Protein AF-A0A3C0AFN0-F1 (afdb_monomer)

Radius of gyration: 15.26 Å; Cα contacts (8 Å, |Δi|>4): 32; chains: 1; bounding box: 46×26×33 Å

Secondary structure (DSSP, 8-state):
--------GGGSPPPPPSSS-SSTT-S-SS---HHHHHHHHHHHHHHHHHHHHH-TT-HHHHHHHHHHHHHTT-

Mean predicted aligned error: 9.1 Å

Sequence (74 aa):
NWQAGFLPAQHQGTRFRSTGSPVLNLKPDYEQPSAVTQLERDLITRLDRIHQRKRAHHHQLEARLASYALAARM

Solvent-accessible surface area (backbone atoms only — not comparable to full-atom values): 4689 Å² total; per-residue (Å²): 131,89,81,75,76,88,70,56,45,68,79,52,74,78,74,68,42,97,68,81,66,44,46,74,79,53,69,75,95,65,94,69,61,67,69,58,56,50,53,50,52,54,52,50,53,52,50,49,54,54,52,43,72,78,41,81,83,45,50,60,59,54,31,53,49,53,48,53,56,50,21,74,72,105

pLDDT: mean 75.35, std 12.92, range [37.22, 92.62]

Foldseek 3Di:
DDDDDDDQLLPDDQQADPDDHRAPPLDDPDDDPPVVLVVVVVVVVVVLVVVCVVCVPPSNSVSVVVSVVVSSVD

Structure (mmCIF, N/CA/C/O backbone):
data_AF-A0A3C0AFN0-F1
#
_entry.id   AF-A0A3C0AFN0-F1
#
loop_
_atom_site.group_PDB
_atom_site.id
_atom_site.type_symbol
_atom_site.label_atom_id
_atom_site.label_alt_id
_atom_site.label_comp_id
_atom_site.label_asym_id
_atom_site.label_entity_id
_atom_site.label_seq_id
_atom_site.pdbx_PDB_ins_code
_atom_site.Cartn_x
_atom_site.Cartn_y
_atom_site.Cartn_z
_atom_site.occupancy
_atom_site.B_iso_or_equiv
_atom_site.auth_seq_id
_atom_site.auth_comp_id
_atom_site.auth_asym_id
_atom_site.auth_atom_id
_atom_site.pdbx_PDB_model_num
ATOM 1 N N . ASN A 1 1 ? 28.683 18.406 -1.380 1.00 41.62 1 ASN A N 1
ATOM 2 C CA . ASN A 1 1 ? 27.384 17.920 -0.862 1.00 41.62 1 ASN A CA 1
ATOM 3 C C . ASN A 1 1 ? 27.171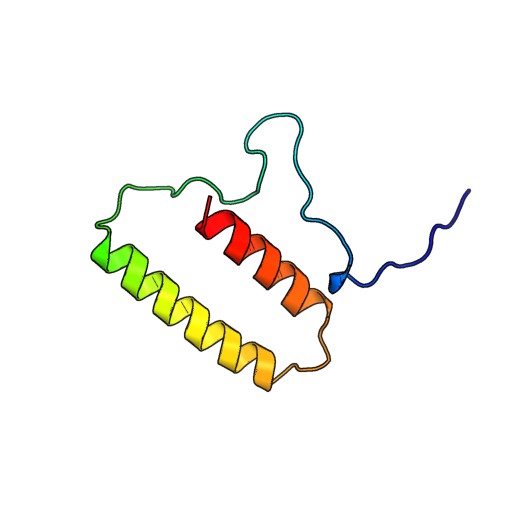 16.498 -1.325 1.00 41.62 1 ASN A C 1
ATOM 5 O O . ASN A 1 1 ? 27.142 16.264 -2.522 1.00 41.62 1 ASN A O 1
ATOM 9 N N . TRP A 1 2 ? 27.162 15.566 -0.374 1.00 37.22 2 TRP A N 1
ATOM 10 C CA . TRP A 1 2 ? 27.199 14.120 -0.572 1.00 37.22 2 TRP A CA 1
ATOM 11 C C . TRP A 1 2 ? 26.009 13.650 -1.417 1.00 37.22 2 TRP A C 1
ATOM 13 O O . TRP A 1 2 ? 24.877 13.588 -0.946 1.00 37.22 2 TRP A O 1
ATOM 23 N N . GLN A 1 3 ? 26.275 13.367 -2.690 1.00 45.09 3 GLN A N 1
ATOM 24 C CA . GLN A 1 3 ? 25.322 12.794 -3.631 1.00 45.09 3 GLN A CA 1
ATOM 25 C C . GLN A 1 3 ? 25.250 11.285 -3.372 1.00 45.09 3 GLN A C 1
ATOM 27 O O . GLN A 1 3 ? 26.037 10.512 -3.909 1.00 45.09 3 GLN A O 1
ATOM 32 N N . ALA A 1 4 ? 24.344 10.871 -2.487 1.00 44.16 4 ALA A N 1
ATOM 33 C CA . ALA A 1 4 ? 24.025 9.461 -2.294 1.00 44.16 4 ALA A CA 1
ATOM 34 C C . ALA A 1 4 ? 23.142 8.975 -3.454 1.00 44.16 4 ALA A C 1
ATOM 36 O O . ALA A 1 4 ? 22.174 9.638 -3.831 1.00 44.16 4 AL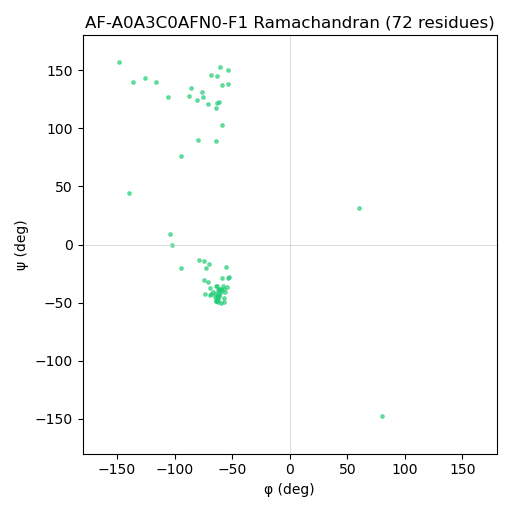A A O 1
ATOM 37 N N . GLY A 1 5 ? 23.529 7.837 -4.030 1.00 48.91 5 GLY A N 1
ATOM 38 C CA . GLY A 1 5 ? 22.977 7.269 -5.253 1.00 48.91 5 GLY A CA 1
ATOM 39 C C . GLY A 1 5 ? 21.460 7.089 -5.247 1.00 48.91 5 GLY A C 1
ATOM 40 O O . GLY A 1 5 ? 20.821 6.867 -4.218 1.00 48.91 5 GLY A O 1
ATOM 41 N N . PHE A 1 6 ? 20.890 7.176 -6.445 1.00 58.22 6 PHE A N 1
ATOM 42 C CA . PHE A 1 6 ? 19.482 6.933 -6.720 1.00 58.22 6 PHE A CA 1
ATOM 43 C C . PHE A 1 6 ? 19.148 5.463 -6.424 1.00 58.22 6 PHE A C 1
ATOM 45 O O . PHE A 1 6 ? 19.273 4.597 -7.286 1.00 58.22 6 PHE A O 1
ATOM 52 N N . LEU A 1 7 ? 18.763 5.163 -5.181 1.00 57.19 7 LEU A N 1
ATOM 53 C CA . LEU A 1 7 ? 18.213 3.860 -4.813 1.00 57.19 7 LEU A CA 1
ATOM 54 C C . LEU A 1 7 ? 16.903 3.663 -5.591 1.00 57.19 7 LEU A C 1
ATOM 56 O O . LEU A 1 7 ? 15.995 4.490 -5.443 1.00 57.19 7 LEU A O 1
ATOM 60 N N . PRO A 1 8 ? 16.778 2.601 -6.412 1.00 59.47 8 PRO A N 1
ATOM 61 C CA . PRO A 1 8 ? 15.531 2.295 -7.095 1.00 59.47 8 PRO A CA 1
ATOM 62 C C . PRO A 1 8 ? 14.401 2.207 -6.071 1.00 59.47 8 PRO A C 1
ATOM 64 O O . PRO A 1 8 ? 14.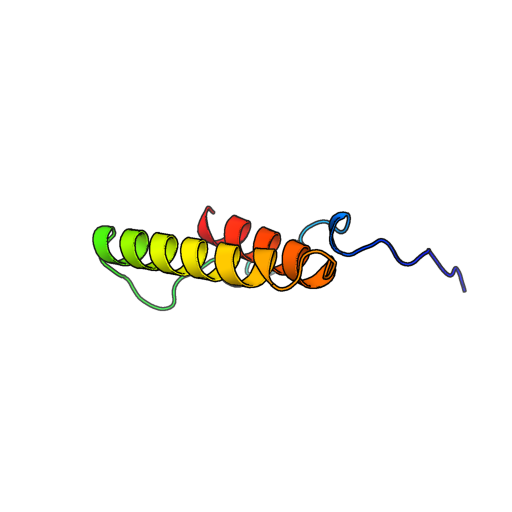582 1.621 -5.005 1.00 59.47 8 PRO A O 1
ATOM 67 N N . ALA A 1 9 ? 13.233 2.764 -6.392 1.00 64.31 9 ALA A N 1
ATOM 68 C CA . ALA A 1 9 ? 12.109 2.860 -5.457 1.00 64.31 9 ALA A CA 1
ATOM 69 C C . ALA A 1 9 ? 11.717 1.510 -4.819 1.00 64.31 9 ALA A C 1
ATOM 71 O O . ALA A 1 9 ? 11.250 1.491 -3.689 1.00 64.31 9 ALA A O 1
ATOM 72 N N . GLN A 1 10 ? 11.963 0.386 -5.501 1.00 59.88 10 GLN A N 1
ATOM 73 C CA . GLN A 1 10 ? 11.752 -0.974 -4.981 1.00 59.88 10 GLN A CA 1
ATOM 74 C C . GLN A 1 10 ? 12.543 -1.289 -3.702 1.00 59.88 10 GLN A C 1
ATOM 76 O O . GLN A 1 10 ? 12.110 -2.109 -2.902 1.00 59.88 10 GLN A O 1
ATOM 81 N N . HIS A 1 11 ? 13.702 -0.654 -3.522 1.00 60.06 11 HIS A N 1
ATOM 82 C CA . HIS A 1 11 ? 14.593 -0.847 -2.378 1.00 60.06 11 HIS A CA 1
ATOM 83 C C . HIS A 1 11 ? 14.475 0.295 -1.358 1.00 60.06 11 HIS A C 1
ATOM 85 O O . HIS A 1 11 ? 15.171 0.297 -0.344 1.00 60.06 11 HIS A O 1
ATOM 91 N N . GLN A 1 12 ? 13.617 1.289 -1.615 1.00 66.19 12 GLN A N 1
ATOM 92 C CA . GLN A 1 12 ? 13.316 2.326 -0.636 1.00 66.19 12 GLN A CA 1
ATOM 93 C C . GLN A 1 12 ? 12.288 1.788 0.358 1.00 66.19 12 GLN A C 1
ATOM 95 O O . GLN A 1 12 ? 11.205 1.354 -0.024 1.00 66.19 12 GLN A O 1
ATOM 100 N N . GLY A 1 13 ? 12.622 1.839 1.647 1.00 63.09 13 GLY A N 1
ATOM 101 C CA . GLY A 1 13 ? 11.667 1.517 2.703 1.00 63.09 13 GLY A CA 1
ATOM 102 C C . GLY A 1 13 ? 10.455 2.454 2.681 1.00 63.09 13 GLY A C 1
ATOM 103 O O . GLY A 1 13 ? 10.545 3.615 2.269 1.00 63.09 13 GLY A O 1
ATOM 104 N N . THR A 1 14 ? 9.315 1.967 3.167 1.00 68.31 14 THR A N 1
ATOM 105 C CA . THR A 1 14 ? 8.132 2.803 3.396 1.00 68.31 14 THR A CA 1
ATOM 106 C C . THR A 1 14 ? 8.479 3.876 4.426 1.00 68.31 14 THR A C 1
ATOM 108 O O . THR A 1 14 ? 8.927 3.561 5.526 1.00 68.31 14 THR A O 1
ATOM 111 N N . ARG A 1 15 ? 8.311 5.159 4.082 1.00 66.75 15 ARG A N 1
ATOM 112 C CA . ARG A 1 15 ? 8.588 6.261 5.015 1.00 66.75 15 ARG A CA 1
ATOM 113 C C . ARG A 1 15 ? 7.631 6.197 6.203 1.00 66.75 15 ARG A C 1
ATOM 115 O O . ARG A 1 15 ? 6.435 6.406 6.025 1.00 66.75 15 ARG A O 1
ATOM 122 N N . PHE A 1 16 ? 8.183 6.001 7.396 1.00 68.38 16 PHE A N 1
ATOM 123 C CA . PHE A 1 16 ? 7.456 6.155 8.649 1.00 68.38 16 PHE A CA 1
ATOM 124 C C . PHE A 1 16 ? 7.528 7.608 9.119 1.00 68.38 16 PHE A C 1
ATOM 126 O O . PHE A 1 16 ? 8.612 8.191 9.190 1.00 68.38 16 PHE A O 1
ATOM 133 N N . ARG A 1 17 ? 6.379 8.218 9.422 1.00 69.62 17 ARG A N 1
ATOM 134 C CA . ARG A 1 17 ? 6.337 9.549 10.049 1.00 69.62 17 ARG A CA 1
ATOM 135 C C . ARG A 1 17 ? 6.447 9.387 11.566 1.00 69.62 17 ARG A C 1
ATOM 137 O O . ARG A 1 17 ? 5.765 8.549 12.143 1.00 69.62 17 ARG A O 1
ATOM 144 N N . SER A 1 18 ? 7.288 10.200 12.206 1.00 63.38 18 SER A N 1
ATOM 145 C CA . SER A 1 18 ? 7.461 10.219 13.669 1.00 63.38 18 SER A CA 1
ATOM 146 C C . SER A 1 18 ? 6.301 10.891 14.411 1.00 63.38 18 SER A C 1
ATOM 148 O O . SER A 1 18 ? 6.178 10.747 15.623 1.00 63.38 18 SER A O 1
ATOM 150 N N . THR A 1 19 ? 5.449 11.626 13.694 1.00 64.06 19 THR A N 1
ATOM 151 C CA . THR A 1 19 ? 4.277 12.321 14.230 1.00 64.06 19 THR A CA 1
ATOM 152 C C . THR A 1 19 ? 3.070 12.111 13.309 1.00 64.06 19 THR A C 1
ATOM 154 O O . THR A 1 19 ? 3.193 12.139 12.080 1.00 64.06 19 THR A O 1
ATOM 157 N N . GLY A 1 20 ? 1.888 11.896 13.894 1.00 71.00 20 GLY A N 1
ATOM 158 C CA . GLY A 1 20 ? 0.657 11.587 13.153 1.00 71.00 20 GLY A CA 1
ATOM 159 C C . GLY A 1 20 ? 0.556 10.116 12.725 1.00 71.00 20 GLY A C 1
ATOM 160 O O . GLY A 1 20 ? 1.013 9.231 13.442 1.00 71.00 20 GLY A O 1
ATOM 161 N N . SER A 1 21 ? -0.076 9.842 11.575 1.00 65.06 21 SER A N 1
ATOM 162 C CA . SER A 1 21 ? -0.200 8.469 11.059 1.00 65.06 21 SER A CA 1
ATOM 163 C C . SER A 1 21 ? 1.165 7.958 10.573 1.00 65.06 21 SER A C 1
ATOM 165 O O . SER A 1 21 ? 1.741 8.584 9.674 1.00 65.06 21 SER A O 1
ATOM 167 N N . PRO A 1 22 ? 1.684 6.845 11.129 1.00 70.00 22 PRO A N 1
ATOM 168 C CA . PRO A 1 22 ? 3.022 6.347 10.816 1.00 70.00 22 PRO A CA 1
ATOM 169 C C . PRO A 1 22 ? 3.147 5.950 9.344 1.00 70.00 22 PRO A C 1
ATOM 171 O O . PRO A 1 22 ? 4.171 6.223 8.728 1.00 70.00 22 PRO A O 1
ATOM 174 N N . VAL A 1 23 ? 2.077 5.395 8.770 1.00 67.94 23 VAL A N 1
ATOM 175 C CA . VAL A 1 23 ? 1.931 5.099 7.342 1.00 67.94 23 VAL A CA 1
ATOM 176 C C . VAL A 1 23 ? 0.786 5.952 6.781 1.00 67.94 23 VAL A C 1
ATOM 178 O O . VAL A 1 23 ? -0.225 6.178 7.453 1.00 67.94 23 VAL A O 1
ATOM 181 N N . LEU A 1 24 ? 0.955 6.481 5.566 1.00 68.88 24 LEU A N 1
ATOM 182 C CA . LEU A 1 24 ? -0.102 7.203 4.845 1.00 68.88 24 LEU A CA 1
ATOM 183 C C . LEU A 1 24 ? -1.281 6.267 4.543 1.00 68.88 24 LEU A C 1
ATOM 185 O O . LEU A 1 24 ? -1.067 5.102 4.230 1.00 68.88 24 LEU A O 1
ATOM 189 N N . ASN A 1 25 ? -2.504 6.802 4.580 1.00 70.25 25 ASN A N 1
ATOM 190 C CA . ASN A 1 25 ? -3.744 6.084 4.246 1.00 70.25 25 ASN A CA 1
ATOM 191 C C . ASN A 1 25 ? -4.031 4.856 5.132 1.00 70.25 25 ASN A C 1
ATOM 193 O O . ASN A 1 25 ? -4.621 3.885 4.674 1.00 70.25 25 ASN A O 1
ATOM 197 N N . LEU A 1 26 ? -3.601 4.897 6.397 1.00 74.44 26 LEU A N 1
ATOM 198 C CA . LEU A 1 26 ? -3.832 3.816 7.359 1.00 74.44 26 LEU A CA 1
ATOM 199 C C . LEU A 1 26 ? -5.282 3.763 7.867 1.00 74.44 26 LEU A C 1
ATOM 201 O O . LEU A 1 26 ? -5.774 2.705 8.235 1.00 74.44 26 LEU A O 1
ATOM 205 N N . LYS A 1 27 ? -5.963 4.912 7.935 1.00 78.56 27 LYS A N 1
ATOM 206 C CA . LYS A 1 27 ? -7.316 5.003 8.491 1.00 78.56 27 LYS A CA 1
ATOM 207 C C . LYS A 1 27 ? -8.336 5.173 7.365 1.00 78.56 27 LYS A C 1
ATOM 209 O O . LYS A 1 27 ? -8.154 6.095 6.571 1.00 78.56 27 LYS A O 1
ATOM 214 N N . PRO A 1 28 ? -9.377 4.326 7.295 1.00 77.44 28 PRO A N 1
ATOM 215 C CA . PRO A 1 28 ? -10.491 4.550 6.386 1.00 77.44 28 PRO A CA 1
ATOM 216 C C . PRO A 1 28 ? -11.299 5.776 6.833 1.00 77.44 28 PRO A C 1
ATOM 218 O O . PRO A 1 28 ? -11.431 6.033 8.030 1.00 77.44 28 PRO A O 1
ATOM 221 N N . ASP A 1 29 ? -11.846 6.519 5.871 1.00 82.19 29 ASP A N 1
ATOM 222 C CA . ASP A 1 29 ? -12.629 7.736 6.141 1.00 82.19 29 ASP A CA 1
ATOM 223 C C . ASP A 1 29 ? -14.015 7.437 6.741 1.00 82.19 29 ASP A C 1
ATOM 225 O O . ASP A 1 29 ? -14.634 8.310 7.347 1.00 82.19 29 ASP A O 1
ATOM 229 N N . TYR A 1 30 ? -14.516 6.210 6.577 1.00 83.75 30 TYR A N 1
ATOM 230 C CA . TYR A 1 30 ? -15.808 5.761 7.090 1.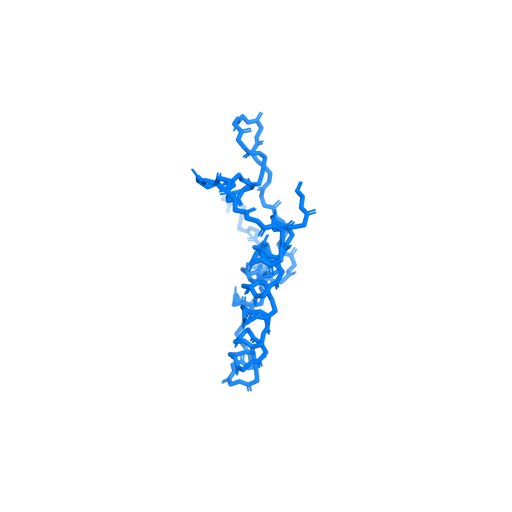00 83.75 30 TYR A CA 1
ATOM 231 C C . TYR A 1 30 ? -15.776 4.272 7.454 1.00 83.75 30 TYR A C 1
ATOM 233 O O . TYR A 1 30 ? -14.95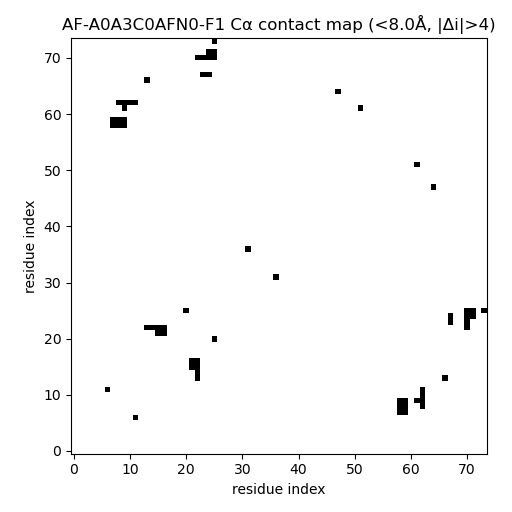9 3.504 6.940 1.00 83.75 30 TYR A O 1
ATOM 241 N N . GLU A 1 31 ? -16.681 3.854 8.338 1.00 85.75 31 GLU A N 1
ATOM 242 C CA . GLU A 1 31 ? -16.868 2.440 8.659 1.00 85.75 31 GLU A CA 1
ATOM 243 C C . GLU A 1 31 ? -17.625 1.736 7.530 1.00 85.75 31 GLU A C 1
ATOM 245 O O . GLU A 1 31 ? -18.701 2.160 7.108 1.00 85.75 31 GLU A O 1
ATOM 250 N N . GLN A 1 32 ? -17.054 0.641 7.037 1.00 87.12 32 GLN A N 1
ATOM 251 C CA . GLN A 1 32 ? -17.598 -0.149 5.940 1.00 87.12 32 GLN A CA 1
ATOM 252 C C . GLN A 1 32 ? -17.734 -1.610 6.396 1.00 87.12 32 GLN A C 1
ATOM 254 O O . GLN A 1 32 ? -16.866 -2.103 7.123 1.00 87.12 32 GLN A O 1
ATOM 259 N N . PRO A 1 33 ? -18.787 -2.342 5.981 1.00 91.75 33 PRO A N 1
ATOM 260 C CA . PRO A 1 33 ? -18.894 -3.761 6.291 1.00 91.75 33 PRO A CA 1
ATOM 261 C C . PRO A 1 33 ? -17.693 -4.539 5.744 1.00 91.75 33 PRO A C 1
ATOM 263 O O . PRO A 1 33 ? -17.296 -4.355 4.591 1.00 91.75 33 PRO A O 1
ATOM 266 N N . SER A 1 34 ? -17.166 -5.468 6.544 1.00 87.81 34 SER A N 1
ATOM 267 C CA . SER A 1 34 ? -15.952 -6.230 6.221 1.00 87.81 34 SER A CA 1
ATOM 268 C C . SER A 1 34 ? -16.018 -6.947 4.869 1.00 87.81 34 SER A C 1
ATOM 270 O O . SER A 1 34 ? -15.025 -6.983 4.146 1.00 87.81 34 SER A O 1
ATOM 272 N N . ALA A 1 35 ? -17.191 -7.466 4.495 1.00 91.00 35 ALA A N 1
ATOM 273 C CA . ALA A 1 35 ? -17.415 -8.119 3.207 1.00 91.00 35 ALA A CA 1
ATOM 274 C C . ALA A 1 35 ? -17.194 -7.171 2.015 1.00 91.00 35 ALA A C 1
ATOM 276 O O . ALA A 1 35 ? -16.632 -7.575 0.999 1.00 91.00 35 ALA A O 1
ATOM 277 N N . VAL A 1 36 ? -17.596 -5.901 2.139 1.00 90.50 36 VAL A N 1
ATOM 278 C CA . VAL A 1 36 ? -17.416 -4.909 1.070 1.00 90.50 36 VAL A CA 1
ATOM 279 C C . VAL A 1 36 ? -15.945 -4.510 0.975 1.00 90.50 36 VAL A C 1
ATOM 281 O O . VAL A 1 36 ? -15.391 -4.504 -0.120 1.00 90.50 36 VAL A O 1
ATOM 284 N N . THR A 1 37 ? -15.280 -4.292 2.113 1.00 88.06 37 THR A N 1
ATOM 285 C CA . THR A 1 37 ? -13.837 -4.012 2.155 1.00 88.06 37 THR A CA 1
ATOM 286 C C . THR A 1 37 ? -13.011 -5.154 1.550 1.00 88.06 37 THR A C 1
ATOM 288 O O . THR A 1 37 ? -12.029 -4.907 0.852 1.00 88.06 37 THR A O 1
ATOM 291 N N . GLN A 1 38 ? -13.391 -6.415 1.782 1.00 88.50 38 GLN A N 1
ATOM 292 C CA . GLN A 1 38 ? -12.741 -7.574 1.154 1.00 88.50 38 GLN A CA 1
ATOM 293 C C . GLN A 1 38 ? -12.919 -7.564 -0.368 1.00 88.50 38 GLN A C 1
ATOM 295 O O . GLN A 1 38 ? -11.937 -7.680 -1.099 1.00 88.50 38 GLN A O 1
ATOM 300 N N . LEU A 1 39 ? -14.149 -7.352 -0.842 1.00 91.94 39 LEU A N 1
ATOM 301 C CA . LEU A 1 39 ? -14.461 -7.313 -2.270 1.00 91.94 39 LEU A CA 1
ATOM 302 C C . LEU A 1 39 ? -13.722 -6.174 -2.994 1.00 91.94 39 LEU A C 1
ATOM 304 O O . LEU A 1 39 ? -13.210 -6.352 -4.101 1.00 91.94 39 LEU A O 1
ATOM 308 N N . GLU A 1 40 ? -13.620 -5.014 -2.348 1.00 89.56 40 GLU A N 1
ATOM 309 C CA . GLU A 1 40 ? -12.856 -3.866 -2.832 1.00 89.56 40 GLU A CA 1
ATOM 310 C C . GLU A 1 40 ? -11.357 -4.184 -2.934 1.00 89.56 40 GLU A C 1
ATOM 312 O O . GLU A 1 40 ? -10.743 -3.956 -3.979 1.00 89.56 40 GLU A O 1
ATOM 317 N N . ARG A 1 41 ? -10.768 -4.787 -1.892 1.00 88.75 41 ARG A N 1
ATOM 318 C CA . ARG A 1 41 ? -9.354 -5.207 -1.887 1.00 88.75 41 ARG A CA 1
ATOM 319 C C . ARG A 1 41 ? -9.048 -6.228 -2.981 1.00 88.75 41 ARG A C 1
ATOM 321 O O . ARG A 1 41 ? -7.996 -6.137 -3.623 1.00 88.75 41 ARG A O 1
ATOM 328 N N . ASP A 1 42 ? -9.954 -7.168 -3.226 1.00 91.69 42 ASP A N 1
ATOM 329 C CA . ASP A 1 42 ? -9.815 -8.159 -4.297 1.00 91.69 42 ASP A CA 1
ATOM 330 C C . ASP A 1 42 ? -9.847 -7.501 -5.681 1.00 91.69 42 ASP A C 1
ATOM 332 O O . ASP A 1 42 ? -9.022 -7.819 -6.550 1.00 91.69 42 ASP A O 1
ATOM 336 N N . LEU A 1 43 ? -10.756 -6.542 -5.886 1.00 92.62 43 LEU A N 1
ATOM 337 C CA . LEU A 1 43 ? -10.838 -5.775 -7.125 1.00 92.62 43 LEU A CA 1
ATOM 338 C C . LEU A 1 43 ? -9.559 -4.967 -7.366 1.00 92.62 43 LEU A C 1
ATOM 340 O O . LEU A 1 43 ? -8.978 -5.065 -8.450 1.00 92.62 43 LEU A O 1
ATOM 344 N N . ILE A 1 44 ? -9.096 -4.222 -6.358 1.00 89.56 44 ILE A N 1
ATOM 345 C CA . ILE A 1 44 ? -7.855 -3.437 -6.423 1.00 89.56 44 ILE A CA 1
ATOM 346 C C . ILE A 1 44 ? -6.680 -4.356 -6.774 1.00 89.56 44 ILE A C 1
ATOM 348 O O . ILE A 1 44 ? -5.998 -4.126 -7.771 1.00 89.56 44 ILE A O 1
ATOM 352 N N . THR A 1 45 ? -6.532 -5.483 -6.070 1.00 88.25 45 THR A N 1
ATOM 353 C CA . THR A 1 45 ? -5.471 -6.470 -6.337 1.00 88.25 45 THR A CA 1
ATOM 354 C C . THR A 1 45 ? -5.510 -6.989 -7.779 1.00 88.25 45 THR A C 1
ATOM 356 O O . THR A 1 45 ? -4.471 -7.218 -8.411 1.00 88.25 45 THR A O 1
ATOM 359 N N . ARG A 1 46 ? -6.704 -7.199 -8.345 1.00 91.38 46 ARG A N 1
ATOM 360 C CA . ARG A 1 46 ? -6.852 -7.639 -9.738 1.00 91.38 46 ARG A CA 1
ATOM 361 C C . ARG A 1 46 ? -6.428 -6.554 -10.726 1.00 91.38 46 ARG A C 1
ATOM 363 O O . ARG A 1 46 ? -5.754 -6.875 -11.710 1.00 91.38 46 ARG A O 1
ATOM 370 N N . LEU A 1 47 ? -6.808 -5.302 -10.479 1.00 89.75 47 LEU A N 1
ATOM 371 C CA . LEU A 1 47 ? -6.403 -4.157 -11.294 1.00 89.75 47 LEU A CA 1
ATOM 372 C C . LEU A 1 47 ? -4.888 -3.970 -11.246 1.00 89.75 47 LEU A C 1
ATOM 374 O O . LEU A 1 47 ? -4.254 -3.854 -12.295 1.00 89.75 47 LEU A O 1
ATOM 378 N N . ASP A 1 48 ? -4.293 -4.067 -10.064 1.00 85.62 48 ASP A N 1
ATOM 379 C CA . ASP A 1 48 ? -2.851 -3.968 -9.875 1.00 85.62 48 ASP A CA 1
ATOM 380 C C . ASP A 1 48 ? -2.092 -4.995 -10.710 1.00 85.62 48 ASP A C 1
ATOM 382 O O . ASP A 1 48 ? -1.171 -4.639 -11.442 1.00 85.62 48 ASP A O 1
ATOM 386 N N . ARG A 1 49 ? -2.533 -6.260 -10.706 1.00 86.94 49 ARG A N 1
ATOM 387 C CA . ARG A 1 49 ? -1.948 -7.314 -11.555 1.00 86.94 49 ARG A CA 1
ATOM 388 C C . ARG A 1 49 ? -2.059 -6.987 -13.045 1.00 86.94 49 ARG A C 1
ATOM 390 O O . ARG A 1 49 ? -1.145 -7.279 -13.817 1.00 86.94 49 ARG A O 1
ATOM 397 N N . ILE A 1 50 ? -3.169 -6.391 -13.487 1.00 89.50 50 ILE A N 1
ATOM 398 C CA . ILE A 1 50 ? -3.327 -5.944 -14.880 1.00 89.50 50 ILE A CA 1
ATOM 399 C C . ILE A 1 50 ? -2.328 -4.823 -15.192 1.00 89.50 50 ILE A C 1
ATOM 401 O O . ILE A 1 50 ? -1.676 -4.863 -16.239 1.00 89.50 50 ILE A O 1
ATOM 405 N N . HIS A 1 51 ? -2.187 -3.847 -14.295 1.00 83.88 51 HIS A N 1
ATOM 406 C CA . HIS A 1 51 ? -1.275 -2.721 -14.469 1.00 83.88 51 HIS A CA 1
ATOM 407 C C . HIS A 1 51 ? 0.195 -3.148 -14.442 1.00 83.88 51 HIS A C 1
ATOM 409 O O . HIS A 1 51 ? 0.951 -2.682 -15.296 1.00 83.88 51 HIS A O 1
ATOM 415 N N . GLN A 1 52 ? 0.569 -4.066 -13.548 1.00 81.81 52 GLN A N 1
ATOM 416 C CA . GLN A 1 52 ? 1.904 -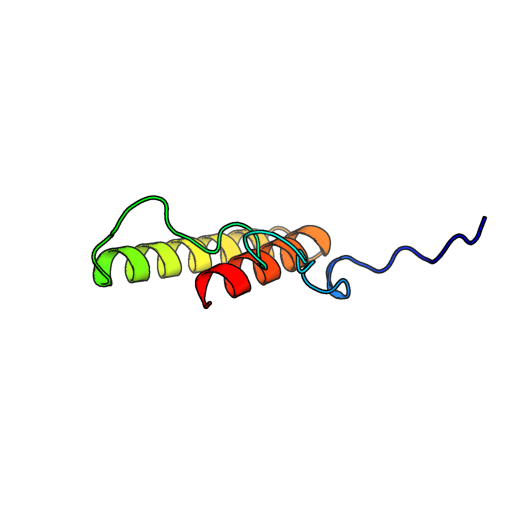4.661 -13.461 1.00 81.81 52 GLN A CA 1
ATOM 417 C C . GLN A 1 52 ? 2.278 -5.384 -14.755 1.00 81.81 52 GLN A C 1
ATOM 419 O O . GLN A 1 52 ? 3.308 -5.077 -15.348 1.00 81.81 52 GLN A O 1
ATOM 424 N N . ARG A 1 53 ? 1.403 -6.261 -15.274 1.00 84.62 53 ARG A N 1
ATOM 425 C CA . ARG A 1 53 ? 1.660 -6.975 -16.541 1.00 84.62 53 ARG A CA 1
ATOM 426 C C . ARG A 1 53 ? 1.895 -6.033 -17.720 1.00 84.62 53 ARG A C 1
ATOM 428 O O . ARG A 1 53 ? 2.714 -6.328 -18.580 1.00 84.62 53 ARG A O 1
ATOM 435 N N . LYS A 1 54 ? 1.198 -4.893 -17.763 1.00 84.25 54 LYS A N 1
ATOM 436 C CA . LYS A 1 54 ? 1.369 -3.884 -18.821 1.00 84.25 54 LYS A CA 1
ATOM 437 C C . LYS A 1 54 ? 2.611 -2.999 -18.633 1.00 84.25 54 LYS A C 1
ATOM 439 O O . LYS A 1 54 ? 2.943 -2.249 -19.545 1.00 84.25 54 LYS A O 1
ATOM 444 N N . ARG A 1 55 ? 3.253 -3.007 -17.456 1.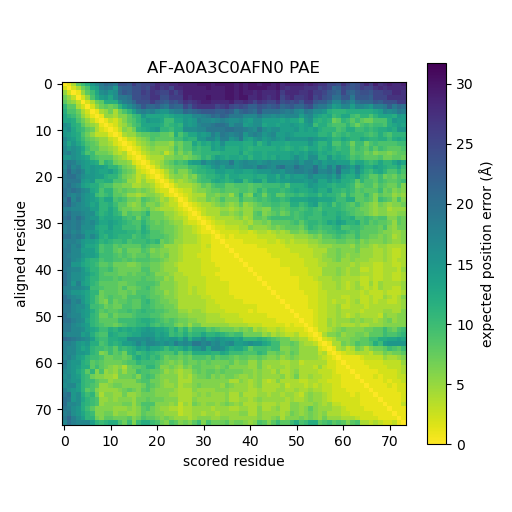00 80.38 55 ARG A N 1
ATOM 445 C CA . ARG A 1 55 ? 4.312 -2.055 -17.065 1.00 80.38 55 ARG A CA 1
ATOM 446 C C . ARG A 1 55 ? 5.453 -2.730 -16.296 1.00 80.38 55 ARG A C 1
ATOM 448 O O . ARG A 1 55 ? 5.945 -2.168 -15.322 1.00 80.38 55 ARG A O 1
ATOM 455 N N . ALA A 1 56 ? 5.907 -3.889 -16.769 1.00 68.50 56 ALA A N 1
ATOM 456 C CA . ALA A 1 56 ? 6.898 -4.730 -16.087 1.00 68.50 56 ALA A CA 1
ATOM 457 C C . ALA A 1 56 ? 8.234 -4.031 -15.734 1.00 68.50 56 ALA A C 1
ATOM 459 O O . ALA A 1 56 ? 8.947 -4.491 -14.853 1.00 68.50 56 ALA A O 1
ATOM 460 N N . HIS A 1 57 ? 8.573 -2.907 -16.377 1.00 73.38 57 HIS A N 1
ATOM 461 C CA . HIS A 1 57 ? 9.815 -2.158 -16.122 1.00 73.38 57 HIS A CA 1
ATOM 462 C C . HIS A 1 57 ? 9.622 -0.867 -15.299 1.00 73.38 57 HIS A C 1
ATOM 464 O O . HIS A 1 57 ? 10.545 -0.068 -15.166 1.00 73.38 57 HIS A O 1
ATOM 470 N N . HIS A 1 58 ? 8.430 -0.625 -14.736 1.00 75.06 58 HIS A N 1
ATOM 471 C CA . HIS A 1 58 ? 8.155 0.564 -13.919 1.00 75.06 58 HIS A CA 1
ATOM 472 C C . HIS A 1 58 ? 8.349 0.290 -12.422 1.00 75.06 58 HIS A C 1
ATOM 474 O O . HIS A 1 58 ? 7.397 0.227 -11.647 1.00 75.06 58 HIS A O 1
ATOM 480 N N . HIS A 1 59 ? 9.608 0.225 -11.997 1.00 69.88 59 HIS A N 1
ATOM 481 C CA . HIS A 1 59 ? 10.020 -0.016 -10.607 1.00 69.88 59 HIS A CA 1
ATOM 482 C C . HIS A 1 59 ? 9.397 0.949 -9.573 1.00 69.88 59 HIS A C 1
ATOM 484 O O . HIS A 1 59 ? 9.164 0.582 -8.423 1.00 69.88 59 HIS A O 1
ATOM 490 N N . GLN A 1 60 ? 9.076 2.185 -9.972 1.00 72.00 60 GLN A N 1
ATOM 491 C CA . GLN A 1 60 ? 8.383 3.155 -9.110 1.00 72.00 60 GLN A CA 1
ATOM 492 C C . GLN A 1 60 ? 6.912 2.804 -8.849 1.00 72.00 60 GLN A C 1
ATOM 494 O O . GLN A 1 60 ? 6.387 3.123 -7.782 1.00 72.00 60 GLN A O 1
ATOM 499 N N . LEU A 1 61 ? 6.239 2.175 -9.817 1.00 76.12 61 LEU A N 1
ATOM 500 C CA . LEU A 1 61 ? 4.846 1.754 -9.675 1.00 76.12 61 LEU A CA 1
ATOM 501 C C . LEU A 1 61 ? 4.741 0.602 -8.673 1.00 76.12 61 LEU A C 1
ATOM 503 O O . LEU A 1 61 ? 3.880 0.632 -7.799 1.00 76.12 61 LEU A O 1
ATOM 507 N N . GLU A 1 62 ? 5.656 -0.364 -8.754 1.00 76.88 62 GLU A N 1
ATOM 508 C CA . GLU A 1 62 ? 5.706 -1.499 -7.828 1.00 76.88 62 GLU A CA 1
ATOM 509 C C . GLU A 1 62 ? 5.944 -1.060 -6.382 1.00 76.88 62 GLU A C 1
ATOM 511 O O . GLU A 1 62 ? 5.241 -1.505 -5.478 1.00 76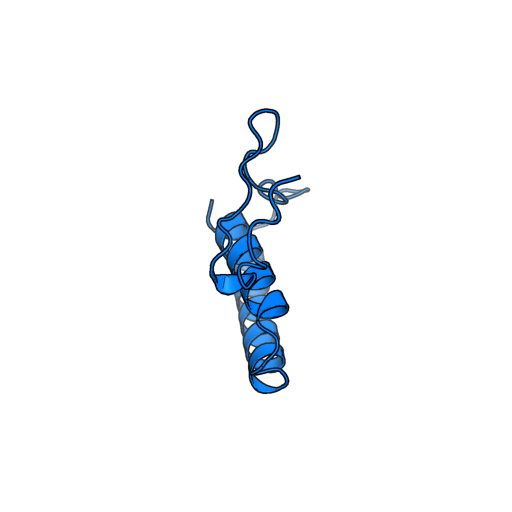.88 62 GLU A O 1
ATOM 516 N N . ALA A 1 63 ? 6.878 -0.131 -6.165 1.00 77.00 63 ALA A N 1
ATOM 517 C CA . ALA A 1 63 ? 7.171 0.399 -4.836 1.00 77.00 63 ALA A CA 1
ATOM 518 C C . ALA A 1 63 ? 5.963 1.108 -4.203 1.00 77.00 63 ALA A C 1
ATOM 520 O O . ALA A 1 63 ? 5.643 0.898 -3.032 1.00 77.00 63 ALA A O 1
ATOM 521 N N . ARG A 1 64 ? 5.252 1.928 -4.989 1.00 78.56 64 ARG A N 1
ATOM 522 C CA . ARG A 1 64 ? 4.023 2.593 -4.530 1.00 78.56 64 ARG A CA 1
ATOM 523 C C . ARG A 1 64 ? 2.940 1.584 -4.180 1.00 78.56 64 ARG A C 1
ATOM 525 O O . ARG A 1 64 ? 2.288 1.731 -3.150 1.00 78.56 64 ARG A O 1
ATOM 532 N N . LEU A 1 65 ? 2.788 0.553 -5.004 1.00 81.38 65 LEU A N 1
ATOM 533 C CA . LEU A 1 65 ? 1.810 -0.489 -4.760 1.00 81.38 65 LEU A CA 1
ATOM 534 C C . LEU A 1 65 ? 2.091 -1.258 -3.467 1.00 81.38 65 LEU A C 1
ATOM 536 O O . LEU A 1 65 ? 1.189 -1.447 -2.656 1.00 81.38 65 LEU A O 1
ATOM 540 N N . ALA A 1 66 ? 3.348 -1.644 -3.246 1.00 80.31 66 ALA A N 1
ATOM 541 C CA . ALA A 1 66 ? 3.762 -2.325 -2.025 1.00 80.31 66 ALA A CA 1
ATOM 542 C C . ALA A 1 66 ? 3.487 -1.474 -0.773 1.00 80.31 66 ALA A C 1
ATOM 544 O O . ALA A 1 66 ? 3.000 -1.993 0.230 1.00 80.31 66 ALA A O 1
ATOM 545 N N . SER A 1 67 ? 3.734 -0.163 -0.850 1.00 77.56 67 SER A N 1
ATOM 546 C CA . SER A 1 67 ? 3.462 0.776 0.242 1.00 77.56 67 SER A CA 1
ATOM 547 C C . SER A 1 67 ? 1.969 0.855 0.592 1.00 77.56 67 SER A C 1
ATOM 549 O O . SER A 1 67 ? 1.603 0.734 1.761 1.00 77.56 67 SER A O 1
ATOM 551 N N . TYR A 1 68 ? 1.086 0.980 -0.406 1.00 80.94 68 TYR A N 1
ATOM 552 C CA . TYR A 1 68 ? -0.362 1.019 -0.165 1.00 80.94 68 TYR A CA 1
ATOM 553 C C . TYR A 1 68 ? -0.927 -0.326 0.299 1.00 80.94 68 TYR A C 1
ATOM 555 O O . TYR A 1 68 ? -1.780 -0.361 1.182 1.00 80.94 68 TYR A O 1
ATOM 563 N N . ALA A 1 69 ? -0.420 -1.439 -0.235 1.00 81.50 69 ALA A N 1
ATOM 564 C CA . ALA A 1 69 ? -0.809 -2.768 0.221 1.00 81.50 69 ALA A CA 1
ATOM 565 C C . ALA A 1 69 ? -0.399 -3.021 1.680 1.00 81.50 69 ALA A C 1
ATOM 567 O O . ALA A 1 69 ? -1.136 -3.678 2.413 1.00 81.50 69 ALA A O 1
ATOM 568 N N . LEU A 1 70 ? 0.756 -2.498 2.111 1.00 82.00 70 LEU A N 1
ATOM 569 C CA . LEU A 1 70 ? 1.165 -2.532 3.514 1.00 82.00 70 LEU A CA 1
ATOM 570 C C . LEU A 1 70 ? 0.206 -1.712 4.382 1.00 82.00 70 LEU A C 1
ATOM 572 O O . LEU A 1 70 ? -0.276 -2.231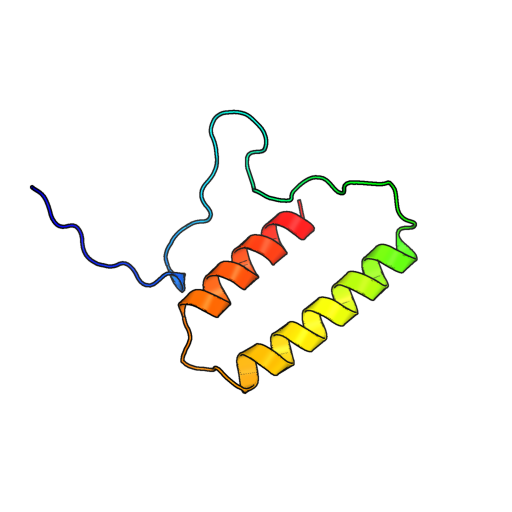 5.383 1.00 82.00 70 LEU A O 1
ATOM 576 N N . ALA A 1 71 ? -0.109 -0.479 3.973 1.00 79.00 71 ALA A N 1
ATOM 577 C CA . ALA A 1 71 ? -1.050 0.379 4.692 1.00 79.00 71 ALA A CA 1
ATOM 578 C C . ALA A 1 71 ? -2.424 -0.287 4.871 1.00 79.00 71 ALA A C 1
ATOM 580 O O . ALA A 1 71 ? -2.982 -0.235 5.954 1.00 79.00 71 ALA A O 1
ATOM 581 N N . ALA A 1 72 ? -2.931 -0.979 3.846 1.00 78.44 72 ALA A N 1
ATOM 582 C CA . ALA A 1 72 ? -4.223 -1.666 3.902 1.00 78.44 72 ALA A CA 1
ATOM 583 C C . ALA A 1 72 ? -4.256 -2.906 4.824 1.00 78.44 72 ALA A C 1
ATOM 585 O O . ALA A 1 72 ? -5.339 -3.411 5.131 1.00 78.44 72 ALA A O 1
ATOM 586 N N . ARG A 1 73 ? -3.095 -3.453 5.213 1.00 76.69 73 ARG A N 1
ATOM 587 C CA . ARG A 1 73 ? -2.983 -4.624 6.106 1.00 76.69 73 ARG A CA 1
ATOM 588 C C . ARG A 1 73 ? -2.803 -4.251 7.577 1.00 76.69 73 ARG A C 1
ATOM 590 O O . ARG A 1 73 ? -2.995 -5.127 8.418 1.00 76.69 73 ARG A O 1
ATOM 597 N N . MET A 1 74 ? -2.362 -3.026 7.849 1.00 74.31 74 MET A N 1
ATOM 598 C CA . MET A 1 74 ? -2.175 -2.481 9.196 1.00 74.31 74 MET A CA 1
ATOM 599 C C . MET A 1 74 ? -3.479 -1.873 9.712 1.00 74.31 74 MET A C 1
ATOM 601 O O . MET A 1 74 ? -3.625 -1.842 10.951 1.00 74.31 74 MET A O 1
#